Protein AF-A0A225WIZ4-F1 (afdb_monomer)

Organism: NCBI:txid4795

Sequence (173 aa):
MDSPFHFQNQMNMALDDMPRAVATRVCHVFPSFFSRVRQLGPKLIVVKISLFRKATMWCAQRLHGLYQLPLASTAAELLEDHCATGWMRNSLMYYSPLHGQLGVVLIVVGRTKRLTAGAANDTQDTSASEQTLHYPSQEVKIVLMSDASDRGVGLLVTHVRNWVDVVSVTVTK

Radius of gyration: 21.37 Å; Cα contacts (8 Å, |Δi|>4): 119; chains: 1; bounding box: 39×52×52 Å

Structure (mmCIF, N/CA/C/O backbone):
data_AF-A0A225WIZ4-F1
#
_entry.id   AF-A0A225WIZ4-F1
#
loop_
_atom_site.group_PDB
_atom_site.id
_atom_site.type_symbol
_atom_site.label_atom_id
_atom_site.label_alt_id
_atom_site.label_comp_id
_atom_site.label_asym_id
_atom_site.label_entity_id
_atom_site.label_seq_id
_atom_site.pdbx_PDB_ins_code
_atom_site.Cartn_x
_atom_site.Cartn_y
_atom_site.Cartn_z
_atom_site.occupancy
_atom_site.B_iso_or_equiv
_atom_site.auth_seq_id
_atom_site.auth_comp_id
_atom_site.auth_asym_id
_atom_site.auth_atom_id
_atom_site.pdbx_PDB_model_num
ATOM 1 N N . MET A 1 1 ? 13.031 23.647 12.304 1.00 52.16 1 MET A N 1
ATOM 2 C CA . MET A 1 1 ? 13.290 22.199 12.497 1.00 52.16 1 MET A CA 1
ATOM 3 C C . MET A 1 1 ? 12.084 21.466 11.908 1.00 52.16 1 MET A C 1
ATOM 5 O O . MET A 1 1 ? 11.330 20.823 12.617 1.00 52.16 1 MET A O 1
ATOM 9 N N . ASP A 1 2 ? 11.868 21.599 10.596 1.00 62.00 2 ASP A N 1
ATOM 10 C CA . ASP A 1 2 ? 10.567 21.302 9.964 1.00 62.00 2 ASP A CA 1
ATOM 11 C C . ASP A 1 2 ? 10.733 20.309 8.813 1.00 62.00 2 ASP A C 1
ATOM 13 O O . ASP A 1 2 ? 10.196 20.473 7.722 1.00 62.00 2 ASP A O 1
ATOM 17 N N . SER A 1 3 ? 11.557 19.284 9.034 1.00 81.06 3 SER A N 1
ATOM 18 C CA . SER A 1 3 ? 11.702 18.202 8.065 1.00 81.06 3 SER A CA 1
ATOM 19 C C . SER A 1 3 ? 10.582 17.177 8.268 1.00 81.06 3 SER A C 1
ATOM 21 O O . SER A 1 3 ? 10.370 16.742 9.406 1.00 81.06 3 SER A O 1
ATOM 23 N N . PRO A 1 4 ? 9.919 16.709 7.194 1.00 77.88 4 PRO A N 1
ATOM 24 C CA . PRO A 1 4 ? 8.974 15.594 7.253 1.00 77.88 4 PRO A CA 1
ATOM 25 C C . PRO A 1 4 ? 9.541 14.357 7.963 1.00 77.88 4 PRO A C 1
ATOM 27 O O . PRO A 1 4 ? 8.808 13.659 8.656 1.00 77.88 4 PRO A O 1
ATOM 30 N N . PHE A 1 5 ? 10.855 14.122 7.868 1.00 77.31 5 PHE A N 1
ATOM 31 C CA . PHE A 1 5 ? 11.529 13.026 8.570 1.00 77.31 5 PHE A CA 1
ATOM 32 C C . PHE A 1 5 ? 11.556 13.215 10.088 1.00 77.31 5 PHE A C 1
ATOM 34 O O . PHE A 1 5 ? 11.368 12.258 10.835 1.00 77.31 5 PHE A O 1
ATOM 41 N N . HIS A 1 6 ? 11.755 14.447 10.559 1.00 77.81 6 HIS A N 1
ATOM 42 C CA . HIS A 1 6 ? 11.738 14.743 11.989 1.00 77.81 6 HIS A CA 1
ATOM 43 C C . HIS A 1 6 ? 10.339 14.513 12.572 1.00 77.81 6 HIS A C 1
ATOM 45 O O . HIS A 1 6 ? 10.197 13.849 13.597 1.00 77.81 6 HIS A O 1
ATOM 51 N N . PHE A 1 7 ? 9.306 14.977 11.863 1.00 78.62 7 PHE A N 1
ATOM 52 C CA . PHE A 1 7 ? 7.915 14.729 12.233 1.00 78.62 7 PHE A CA 1
ATOM 53 C C . PHE A 1 7 ? 7.562 13.234 12.195 1.00 78.62 7 PHE A C 1
ATOM 55 O O . PHE A 1 7 ? 6.952 12.724 13.133 1.00 78.62 7 PHE A O 1
ATOM 62 N N . GLN A 1 8 ? 7.994 12.507 11.159 1.00 79.12 8 GLN A N 1
ATOM 63 C CA . GLN A 1 8 ? 7.778 11.063 11.055 1.00 79.12 8 GLN A CA 1
ATOM 64 C C . GLN A 1 8 ? 8.396 10.310 12.238 1.00 79.12 8 GLN A C 1
ATOM 66 O O . GLN A 1 8 ? 7.746 9.438 12.807 1.00 79.12 8 GLN A O 1
ATOM 71 N N . ASN A 1 9 ? 9.617 10.663 12.642 1.00 81.19 9 ASN A N 1
ATOM 72 C CA . ASN A 1 9 ? 10.284 10.026 13.777 1.00 81.19 9 ASN A CA 1
ATOM 73 C C . ASN A 1 9 ? 9.538 10.285 15.094 1.00 81.19 9 ASN A C 1
ATOM 75 O O . ASN A 1 9 ? 9.309 9.346 15.853 1.00 81.19 9 ASN A O 1
ATOM 79 N N . GLN A 1 10 ? 9.083 11.520 15.334 1.00 78.62 10 GLN A N 1
ATOM 80 C CA . GLN A 1 10 ? 8.249 11.835 16.501 1.00 78.62 10 GLN A CA 1
ATOM 81 C C . GLN A 1 10 ? 6.929 11.048 16.494 1.00 78.62 10 GLN A C 1
ATOM 83 O O . GLN A 1 10 ? 6.512 10.516 17.523 1.00 78.62 10 GLN A O 1
ATOM 88 N N . MET A 1 11 ? 6.279 10.932 15.333 1.00 79.19 11 MET A N 1
ATOM 89 C CA . M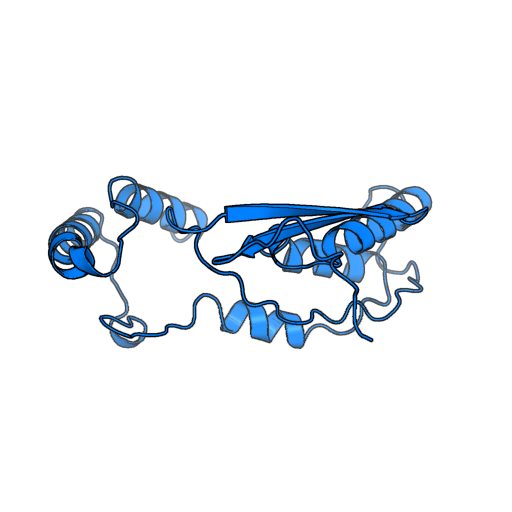ET A 1 11 ? 5.033 10.177 15.199 1.00 79.19 11 MET A CA 1
ATOM 90 C C . MET A 1 11 ? 5.237 8.668 15.354 1.00 79.19 11 MET A C 1
ATOM 92 O O . MET A 1 11 ? 4.390 8.014 15.956 1.00 79.19 11 MET A O 1
ATOM 96 N N . ASN A 1 12 ? 6.357 8.114 14.887 1.00 80.06 12 ASN A N 1
ATOM 97 C CA . ASN A 1 12 ? 6.694 6.710 15.116 1.00 80.06 12 ASN A CA 1
ATOM 98 C C . ASN A 1 12 ? 6.818 6.426 16.618 1.00 80.06 12 ASN A C 1
ATOM 100 O O . ASN A 1 12 ? 6.198 5.487 17.099 1.00 80.06 12 ASN A O 1
ATOM 104 N N . MET A 1 13 ? 7.489 7.294 17.383 1.00 78.00 13 MET A N 1
ATOM 105 C CA . MET A 1 13 ? 7.561 7.169 18.849 1.00 78.00 13 MET A CA 1
ATOM 106 C C . MET A 1 13 ? 6.180 7.271 19.523 1.00 78.00 13 MET A C 1
ATOM 108 O O . MET A 1 13 ? 5.899 6.587 20.512 1.00 78.00 13 MET A O 1
ATOM 112 N N . ALA A 1 14 ? 5.288 8.108 18.984 1.00 74.69 14 ALA A N 1
ATOM 113 C CA . ALA A 1 14 ? 3.911 8.210 19.461 1.00 74.69 14 ALA A CA 1
ATOM 114 C C . ALA A 1 14 ? 3.096 6.923 19.213 1.00 74.69 14 ALA A C 1
ATOM 116 O O . ALA A 1 14 ? 2.165 6.636 19.968 1.00 74.69 14 ALA A O 1
ATOM 117 N N . LEU A 1 15 ? 3.439 6.163 18.169 1.00 72.25 15 LEU A N 1
ATOM 118 C CA . LEU A 1 15 ? 2.682 5.007 17.685 1.00 72.25 15 LEU A CA 1
ATOM 119 C C . LEU A 1 15 ? 3.280 3.643 18.066 1.00 72.25 15 LEU A C 1
ATOM 121 O O . LEU A 1 15 ? 2.552 2.657 18.019 1.00 72.25 15 LEU A O 1
ATOM 125 N N . ASP A 1 16 ? 4.553 3.584 18.463 1.00 68.62 16 ASP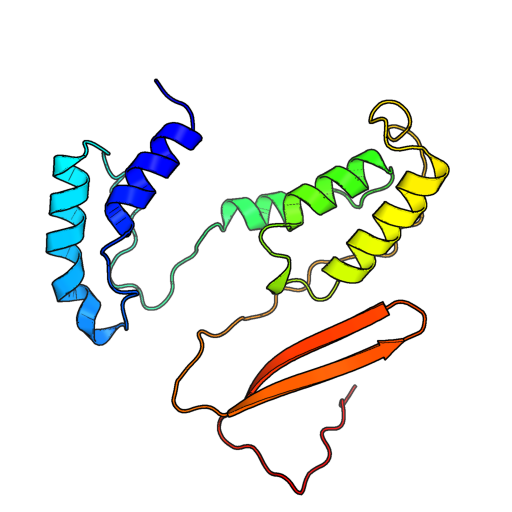 A N 1
ATOM 126 C CA . ASP A 1 16 ? 5.330 2.340 18.639 1.00 68.62 16 ASP A CA 1
ATOM 127 C C . ASP A 1 16 ? 4.722 1.348 19.651 1.00 68.62 16 ASP A C 1
ATOM 129 O O . ASP A 1 16 ? 4.867 0.138 19.532 1.00 68.62 16 ASP A O 1
ATOM 133 N N . ASP A 1 17 ? 3.972 1.867 20.622 1.00 59.78 17 ASP A N 1
ATOM 134 C CA . ASP A 1 17 ? 3.355 1.101 21.715 1.00 59.78 17 ASP A CA 1
ATOM 135 C C . ASP A 1 17 ? 1.819 1.063 21.600 1.00 59.78 17 ASP A C 1
ATOM 137 O O . ASP A 1 17 ? 1.100 0.671 22.521 1.00 59.78 17 ASP A O 1
ATOM 141 N N . MET A 1 18 ? 1.274 1.540 20.474 1.00 62.50 18 MET A N 1
ATOM 142 C CA . MET A 1 18 ? -0.153 1.425 20.203 1.00 62.50 18 MET A CA 1
ATOM 143 C C . MET A 1 18 ? -0.439 0.008 19.704 1.00 62.50 18 MET A C 1
ATOM 145 O O . MET A 1 18 ? 0.040 -0.360 18.626 1.00 62.50 18 MET A O 1
ATOM 149 N N . PRO A 1 19 ? -1.270 -0.794 20.396 1.00 58.91 19 PRO A N 1
ATOM 150 C CA . PRO A 1 19 ? -1.765 -2.025 19.799 1.00 58.91 19 PRO A CA 1
ATOM 151 C C . PRO A 1 19 ? -2.473 -1.672 18.485 1.00 58.91 19 PRO A C 1
ATOM 153 O O . PRO A 1 19 ? -3.293 -0.751 18.459 1.00 58.91 19 PRO A O 1
ATOM 156 N N . ARG A 1 20 ? -2.172 -2.396 17.392 1.00 59.41 20 ARG A N 1
ATOM 157 C CA . ARG A 1 20 ? -2.911 -2.272 16.122 1.00 59.41 20 ARG A CA 1
ATOM 158 C C . ARG A 1 20 ? -4.378 -2.557 16.428 1.00 59.41 20 ARG A C 1
ATOM 160 O O . ARG A 1 20 ? -4.756 -3.700 16.678 1.00 59.41 20 ARG A O 1
ATOM 167 N N . ALA A 1 21 ? -5.169 -1.498 16.552 1.00 54.75 21 ALA A N 1
ATOM 168 C CA . ALA A 1 21 ? -6.435 -1.585 17.253 1.00 54.75 21 ALA A CA 1
ATOM 169 C C . ALA A 1 21 ? -7.458 -2.367 16.422 1.00 54.75 21 ALA A C 1
ATOM 171 O O . ALA A 1 21 ? -7.847 -1.955 15.333 1.00 54.75 21 ALA A O 1
ATOM 172 N N . VAL A 1 22 ? -7.930 -3.481 16.980 1.00 53.44 22 VAL A N 1
ATOM 173 C CA . VAL A 1 22 ? -9.195 -4.108 16.588 1.00 53.44 22 VAL A CA 1
ATOM 174 C C . VAL A 1 22 ? -10.323 -3.191 17.075 1.00 53.44 22 VAL A C 1
ATOM 176 O O . VAL A 1 22 ? -10.253 -2.668 18.191 1.00 53.44 22 VAL A O 1
ATOM 179 N N . ALA A 1 23 ? -11.347 -2.972 16.244 1.00 51.62 23 ALA A N 1
ATOM 180 C CA . ALA A 1 23 ? -12.403 -1.963 16.422 1.00 51.62 23 ALA A CA 1
ATOM 181 C C . ALA A 1 23 ? -13.047 -1.914 17.829 1.00 51.62 23 ALA A C 1
ATOM 183 O O . ALA A 1 23 ? -13.479 -0.854 18.274 1.00 51.62 23 ALA A O 1
ATOM 184 N N . THR A 1 24 ? -13.059 -3.026 18.564 1.00 51.34 24 THR A N 1
ATOM 185 C CA . THR A 1 24 ? -13.607 -3.148 19.924 1.00 51.34 24 THR A CA 1
ATOM 186 C C . THR A 1 24 ? -12.749 -2.530 21.035 1.00 51.34 24 THR A C 1
ATOM 188 O O . THR A 1 24 ? -13.269 -2.296 22.121 1.00 51.34 24 THR A O 1
ATOM 191 N N . ARG A 1 25 ? -11.463 -2.221 20.808 1.00 58.59 25 ARG A N 1
ATOM 192 C CA . ARG A 1 25 ? -10.561 -1.657 21.844 1.00 58.59 25 ARG A CA 1
ATOM 193 C C . ARG A 1 25 ? -10.225 -0.179 21.656 1.00 58.59 25 ARG A C 1
ATOM 195 O O . ARG A 1 25 ? -9.513 0.398 22.473 1.00 58.59 25 ARG A O 1
ATOM 202 N N . VAL A 1 26 ? -10.748 0.448 20.607 1.00 63.56 26 VAL A N 1
ATOM 203 C CA . VAL A 1 26 ? -10.358 1.800 20.185 1.00 63.56 26 VAL A CA 1
ATOM 204 C C . VAL A 1 26 ? -10.616 2.852 21.282 1.00 63.56 26 VAL A C 1
ATOM 206 O O . VAL A 1 26 ? -9.776 3.724 21.502 1.00 63.56 26 VAL A O 1
ATOM 209 N N . CYS A 1 27 ? -11.706 2.724 22.051 1.00 64.69 27 CYS A N 1
ATOM 210 C CA . CYS A 1 27 ? -12.023 3.638 23.158 1.00 64.69 27 CYS A CA 1
ATOM 211 C C . CYS A 1 27 ? -10.969 3.642 24.281 1.00 64.69 27 CYS A C 1
ATOM 213 O O . CYS A 1 27 ? -10.772 4.673 24.919 1.00 64.69 27 CYS A O 1
ATOM 215 N N . HIS A 1 28 ? -10.265 2.528 24.502 1.00 68.06 28 HIS A N 1
ATOM 216 C CA . HIS A 1 28 ? -9.215 2.429 25.522 1.00 68.06 28 HIS A CA 1
ATOM 217 C C . HIS A 1 28 ? -7.842 2.893 25.016 1.00 68.06 28 HIS A C 1
ATOM 219 O O . HIS A 1 28 ? -6.970 3.212 25.819 1.00 68.06 28 HIS A O 1
ATOM 225 N N . VAL A 1 29 ? -7.648 2.957 23.696 1.00 73.69 29 VAL A N 1
ATOM 226 C CA . VAL A 1 29 ? -6.370 3.337 23.071 1.00 73.69 29 VAL A CA 1
ATOM 227 C C . VAL A 1 29 ? -6.240 4.859 22.932 1.00 73.69 29 VAL A C 1
ATOM 229 O O . VAL A 1 29 ? -5.149 5.407 23.099 1.00 73.69 29 VAL A O 1
ATOM 232 N N . PHE A 1 30 ? -7.344 5.573 22.688 1.00 79.12 30 PHE A N 1
ATOM 233 C CA . PHE A 1 30 ? -7.317 7.025 22.477 1.00 79.12 30 PHE A CA 1
ATOM 234 C C . PHE A 1 30 ? -6.746 7.853 23.640 1.00 79.12 30 PHE A C 1
ATOM 236 O O . PHE A 1 30 ? -5.955 8.756 23.361 1.00 79.12 30 PHE A O 1
ATOM 243 N N . PRO A 1 31 ? -7.072 7.593 24.921 1.00 84.31 31 PRO A N 1
ATOM 244 C CA . PRO A 1 31 ? -6.505 8.370 26.023 1.00 84.31 31 PRO A CA 1
ATOM 245 C C . PRO A 1 31 ? -4.973 8.293 26.066 1.00 84.31 31 PRO A C 1
ATOM 247 O O . PRO A 1 31 ? -4.302 9.321 26.181 1.00 84.31 31 PRO A O 1
ATOM 250 N N . SER A 1 32 ? -4.416 7.093 25.880 1.00 82.06 32 SER A N 1
ATOM 251 C CA . SER A 1 32 ? -2.968 6.870 25.812 1.00 82.06 32 SER A CA 1
ATOM 252 C C . SER A 1 32 ? -2.344 7.567 24.601 1.00 82.06 32 SER A C 1
ATOM 254 O O . SER A 1 32 ? -1.291 8.191 24.732 1.00 82.06 32 SER A O 1
ATOM 256 N N . PHE A 1 33 ? -3.023 7.538 23.446 1.00 83.12 33 PHE A N 1
ATOM 257 C CA . PHE A 1 33 ? -2.591 8.241 22.232 1.00 83.12 33 PHE A CA 1
ATOM 258 C C . PHE A 1 33 ? -2.482 9.744 22.463 1.00 83.12 33 PHE A C 1
ATOM 260 O O . PHE A 1 33 ? -1.418 10.331 22.276 1.00 83.12 33 PHE A O 1
ATOM 267 N N . PHE A 1 34 ? -3.573 10.373 22.902 1.00 85.75 34 PHE A N 1
ATOM 268 C CA . PHE A 1 34 ? -3.613 11.821 23.083 1.00 85.75 34 PHE A CA 1
ATOM 269 C C . PHE A 1 34 ? -2.665 12.290 24.187 1.00 85.75 34 PHE A C 1
ATOM 271 O O . PHE A 1 34 ? -2.077 13.364 24.056 1.00 85.75 34 PHE A O 1
ATOM 278 N N . SER A 1 35 ? -2.470 11.485 25.238 1.00 86.25 35 SER A N 1
ATOM 279 C CA . SER A 1 35 ? -1.462 11.755 26.267 1.00 86.25 35 SER A CA 1
ATOM 280 C C . SER A 1 35 ? -0.053 11.783 25.669 1.00 86.25 35 SER A C 1
ATOM 282 O O . SER A 1 35 ? 0.673 12.759 25.856 1.00 86.25 35 SER A O 1
ATOM 284 N N . ARG A 1 36 ? 0.310 10.777 24.862 1.00 84.62 36 ARG A N 1
ATOM 285 C CA . ARG A 1 36 ? 1.641 10.688 24.245 1.00 84.62 36 ARG A CA 1
ATOM 286 C C . ARG A 1 36 ? 1.882 11.781 23.200 1.00 84.62 36 ARG A C 1
ATOM 288 O O . ARG A 1 36 ? 2.944 12.394 23.194 1.00 84.62 36 ARG A O 1
ATOM 295 N N . VAL A 1 37 ? 0.883 12.096 22.375 1.00 85.38 37 VAL A N 1
ATOM 296 C CA . VAL A 1 37 ? 0.947 13.228 21.433 1.00 85.38 37 VAL A CA 1
ATOM 297 C C . VAL A 1 37 ? 1.161 14.548 22.179 1.00 85.38 37 VAL A C 1
ATOM 299 O O . VAL A 1 37 ? 1.991 15.358 21.775 1.00 85.38 37 VAL A O 1
ATOM 302 N N . ARG A 1 38 ? 0.472 14.751 23.308 1.00 86.62 38 ARG A N 1
ATOM 303 C CA . ARG A 1 38 ? 0.657 15.948 24.138 1.00 86.62 38 ARG A CA 1
ATOM 304 C C . ARG A 1 38 ? 2.051 16.006 24.770 1.00 86.62 38 ARG A C 1
ATOM 306 O O . ARG A 1 38 ? 2.624 17.087 24.816 1.00 86.62 38 ARG A O 1
ATOM 313 N N . GLN A 1 39 ? 2.586 14.874 25.231 1.00 87.69 39 GLN A N 1
ATOM 314 C CA . GLN A 1 39 ? 3.933 14.787 25.810 1.00 87.69 39 GLN A CA 1
ATOM 315 C C . GLN A 1 39 ? 5.029 15.094 24.785 1.00 87.69 39 GLN A C 1
ATOM 317 O O . GLN A 1 39 ? 5.980 15.799 25.103 1.00 87.69 39 GLN A O 1
ATOM 322 N N . LEU A 1 40 ? 4.890 14.584 23.560 1.00 84.50 40 LEU A N 1
ATOM 323 C CA . LEU A 1 40 ? 5.885 14.772 22.504 1.00 84.50 40 LEU A CA 1
ATOM 324 C C . LEU A 1 40 ? 5.810 16.164 21.857 1.00 84.50 40 LEU A C 1
ATOM 326 O O . LEU A 1 40 ? 6.766 16.585 21.210 1.00 84.50 40 LEU A O 1
ATOM 330 N N . GLY A 1 41 ? 4.686 16.875 22.002 1.00 83.88 41 GLY A N 1
ATOM 331 C CA . GLY A 1 41 ? 4.495 18.225 21.468 1.00 83.88 41 GLY A CA 1
ATOM 332 C C . GLY A 1 41 ? 3.829 18.377 20.085 1.00 83.88 41 GLY A C 1
ATOM 333 O O . GLY A 1 41 ? 3.493 19.523 19.759 1.00 83.88 41 GLY A O 1
ATOM 334 N N . PRO A 1 42 ? 3.560 17.331 19.264 1.00 83.75 42 PRO A N 1
ATOM 335 C CA . PRO A 1 42 ? 2.771 17.502 18.049 1.00 83.75 42 PRO A CA 1
ATOM 336 C C . PRO A 1 42 ? 1.362 18.038 18.325 1.00 83.75 42 PRO A C 1
ATOM 338 O O . PRO A 1 42 ? 0.639 17.560 19.201 1.00 83.75 42 PRO A O 1
ATOM 341 N N . LYS A 1 43 ? 0.929 19.013 17.518 1.00 85.62 43 LYS A N 1
ATOM 342 C CA . LYS A 1 43 ? -0.448 19.523 17.529 1.00 85.62 43 LYS A CA 1
ATOM 343 C C . LYS A 1 43 ? -1.258 18.840 16.435 1.00 85.62 43 LYS A C 1
ATOM 345 O O . LYS A 1 43 ? -0.902 18.896 15.261 1.00 85.62 43 LYS A O 1
ATOM 350 N N . LEU A 1 44 ? -2.372 18.222 16.816 1.00 83.19 44 LEU A N 1
ATOM 351 C CA . LEU A 1 44 ? -3.288 17.607 15.861 1.00 83.19 44 LEU A CA 1
ATOM 352 C C . LEU A 1 44 ? -4.229 18.663 15.275 1.00 83.19 44 LEU A C 1
ATOM 354 O O . LEU A 1 44 ? -4.799 19.480 15.998 1.00 83.19 44 LEU A O 1
ATOM 358 N N . ILE A 1 45 ? -4.426 18.622 13.959 1.00 84.06 45 ILE A N 1
ATOM 359 C CA . ILE A 1 45 ? -5.375 19.498 13.268 1.00 84.06 45 ILE A CA 1
ATOM 360 C C . ILE A 1 45 ? -6.761 18.872 13.389 1.00 84.06 45 ILE A C 1
ATOM 362 O O . ILE A 1 45 ? -7.100 17.991 12.604 1.00 84.06 45 ILE A O 1
ATOM 366 N N . VAL A 1 46 ? -7.562 19.335 14.352 1.00 81.62 46 VAL A N 1
ATOM 367 C CA . VAL A 1 46 ? -8.886 18.768 14.686 1.00 81.62 46 VAL A CA 1
ATOM 368 C C . VAL A 1 46 ? -9.780 18.590 13.456 1.00 81.62 46 VAL A C 1
ATOM 370 O O . VAL A 1 46 ? -10.396 17.544 13.297 1.00 81.62 46 VAL A O 1
ATOM 373 N N . VAL A 1 47 ? -9.772 19.560 12.536 1.00 84.25 47 VAL A N 1
ATOM 374 C CA . VAL A 1 47 ? -10.575 19.539 11.297 1.00 84.25 47 VAL A CA 1
ATOM 375 C C . VAL A 1 47 ? -10.214 18.369 10.368 1.00 84.25 47 VAL A C 1
ATOM 377 O O . VAL A 1 47 ? -11.046 17.920 9.588 1.00 84.25 47 VAL A O 1
ATOM 380 N N . LYS A 1 48 ? -8.983 17.848 10.449 1.00 79.94 48 LYS A N 1
ATOM 381 C CA . LYS A 1 48 ? -8.512 16.705 9.651 1.00 79.94 48 LYS A CA 1
ATOM 382 C C . LYS A 1 48 ? -8.654 15.362 10.378 1.00 79.94 48 LYS A C 1
ATOM 384 O O . LYS A 1 48 ? -8.368 14.325 9.783 1.00 79.94 48 LYS A O 1
ATOM 389 N N . ILE A 1 49 ? -9.069 15.351 11.646 1.00 81.06 49 ILE A N 1
ATOM 390 C CA . ILE A 1 49 ? -9.230 14.118 12.422 1.00 81.06 49 ILE A CA 1
ATOM 391 C C . ILE A 1 49 ? -10.620 13.532 12.157 1.00 81.06 49 ILE A C 1
ATOM 393 O O . ILE A 1 49 ? -11.634 14.202 12.323 1.00 81.06 49 ILE A O 1
ATOM 397 N N . SER A 1 50 ? -10.673 12.246 11.811 1.00 79.06 50 SER A N 1
ATOM 398 C CA . SER A 1 50 ? -11.916 11.475 11.705 1.00 79.06 50 SER A CA 1
ATOM 399 C C . SER A 1 50 ? -11.916 10.346 12.734 1.00 79.06 50 SER A C 1
ATOM 401 O O . SER A 1 50 ? -11.269 9.323 12.528 1.00 79.06 50 SER A O 1
ATOM 403 N N . LEU A 1 51 ? -12.625 10.528 13.853 1.00 79.81 51 LEU A N 1
ATOM 404 C CA . LEU A 1 51 ? -12.783 9.500 14.891 1.00 79.81 51 LEU A CA 1
ATOM 405 C C . LEU A 1 51 ? -14.129 8.784 14.756 1.00 79.81 51 LEU A C 1
ATOM 407 O O . LEU A 1 51 ? -15.104 9.368 14.288 1.00 79.81 51 LEU A O 1
ATOM 411 N N . PHE A 1 52 ? -14.175 7.524 15.201 1.00 76.81 52 PHE A N 1
ATOM 412 C CA . PHE A 1 52 ? -15.399 6.715 15.298 1.00 76.81 52 PHE A CA 1
ATOM 413 C C . PHE A 1 52 ? -16.210 6.618 13.991 1.00 76.81 52 PHE A C 1
ATOM 415 O O . PHE A 1 52 ? -17.435 6.497 14.001 1.00 76.81 52 PHE A O 1
ATOM 422 N N . ARG A 1 53 ? -15.528 6.660 12.841 1.00 73.81 53 ARG A N 1
ATOM 423 C CA . ARG A 1 53 ? -16.138 6.424 11.529 1.00 73.81 53 ARG A CA 1
ATOM 424 C C . ARG A 1 53 ? -16.000 4.953 11.146 1.00 73.81 53 ARG A C 1
ATOM 426 O O . ARG A 1 53 ? -14.955 4.352 11.366 1.00 73.81 53 ARG A O 1
ATOM 433 N N . LYS A 1 54 ? -17.045 4.389 10.528 1.00 72.12 54 LYS A N 1
ATOM 434 C CA . LYS A 1 54 ? -17.013 3.025 9.964 1.00 72.12 54 LYS A CA 1
ATOM 435 C C . LYS A 1 54 ? -16.068 2.910 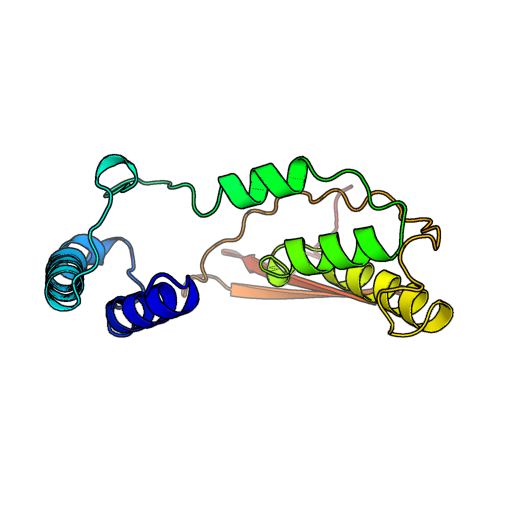8.762 1.00 72.12 54 LYS A C 1
ATOM 437 O O . LYS A 1 54 ? -15.524 1.843 8.522 1.00 72.12 54 LYS A O 1
ATOM 442 N N . ALA A 1 55 ? -15.883 4.006 8.030 1.00 73.06 55 ALA A N 1
ATOM 443 C CA . ALA A 1 55 ? -14.965 4.121 6.907 1.00 73.06 55 ALA A CA 1
ATOM 444 C C . ALA A 1 55 ? -14.228 5.460 6.996 1.00 73.06 55 ALA A C 1
ATOM 446 O O . ALA A 1 55 ? -14.810 6.470 7.399 1.00 73.06 55 ALA A O 1
ATOM 447 N N . THR A 1 56 ? -12.952 5.465 6.626 1.00 74.94 56 THR A N 1
ATOM 448 C CA . THR A 1 56 ? -12.127 6.671 6.568 1.00 74.94 56 THR A CA 1
ATOM 449 C C . THR A 1 56 ? -11.278 6.643 5.307 1.00 74.94 56 THR A C 1
ATOM 451 O O . THR A 1 56 ? -10.902 5.573 4.832 1.00 74.94 56 THR A O 1
ATOM 454 N N . MET A 1 57 ? -10.978 7.820 4.769 1.00 73.38 57 MET A N 1
ATOM 455 C CA . MET A 1 57 ? -10.049 7.960 3.658 1.00 73.38 57 MET A CA 1
ATOM 456 C C . MET A 1 57 ? -8.643 8.182 4.206 1.00 73.38 57 MET A C 1
ATOM 458 O O . MET A 1 57 ? -8.386 9.173 4.891 1.00 73.38 57 MET A O 1
ATOM 462 N N . TRP A 1 58 ? -7.720 7.285 3.876 1.00 69.06 58 TRP A N 1
ATOM 463 C CA . TRP A 1 58 ? -6.303 7.444 4.185 1.00 69.06 58 TRP A CA 1
ATOM 464 C C . TRP A 1 58 ? -5.541 7.706 2.884 1.00 69.06 58 TRP A C 1
ATOM 466 O O . TRP A 1 58 ? -5.708 6.984 1.910 1.00 69.06 58 TRP A O 1
ATOM 476 N N . CYS A 1 59 ? -4.737 8.775 2.852 1.00 69.06 59 CYS A N 1
ATOM 477 C CA . CYS A 1 59 ? -3.897 9.144 1.706 1.00 69.06 59 CYS A CA 1
ATOM 478 C C . CYS A 1 59 ? -4.667 9.450 0.403 1.00 69.06 59 CYS A C 1
ATOM 480 O O . CYS A 1 59 ? -4.067 9.432 -0.667 1.00 69.06 59 CYS A O 1
ATOM 482 N N . ALA A 1 60 ? -5.950 9.828 0.478 1.00 68.31 60 ALA A N 1
ATOM 483 C CA . ALA A 1 60 ? -6.778 10.126 -0.701 1.00 68.31 60 ALA A CA 1
ATOM 484 C C . ALA A 1 60 ? -6.182 11.194 -1.636 1.00 68.31 60 ALA A C 1
ATOM 486 O O . ALA A 1 60 ? -6.233 11.042 -2.850 1.00 68.31 60 ALA A O 1
ATOM 487 N N . GLN A 1 61 ? -5.544 12.239 -1.095 1.00 70.31 61 GLN A N 1
ATOM 488 C CA . GLN A 1 61 ? -4.863 13.248 -1.921 1.00 70.31 61 GLN A CA 1
ATOM 489 C C . GLN A 1 61 ? -3.690 12.665 -2.723 1.00 70.31 61 GLN A C 1
ATOM 491 O O . GLN A 1 61 ? -3.402 13.136 -3.818 1.00 70.31 61 GLN A O 1
ATOM 496 N N . ARG A 1 62 ? -3.030 11.625 -2.199 1.00 72.38 62 ARG A N 1
ATOM 497 C CA . ARG A 1 62 ? -1.907 10.954 -2.861 1.00 72.38 62 ARG A CA 1
ATOM 498 C C . ARG A 1 62 ? -2.386 10.071 -4.013 1.00 72.38 62 ARG A C 1
ATOM 500 O O . ARG A 1 62 ? -1.743 10.053 -5.052 1.00 72.38 62 ARG A O 1
ATOM 507 N N . LEU A 1 63 ? -3.525 9.396 -3.838 1.00 73.19 63 LEU A N 1
ATOM 508 C CA . LEU A 1 63 ? -4.199 8.659 -4.913 1.00 73.19 63 LEU A CA 1
ATOM 509 C C . LEU A 1 63 ? -4.684 9.604 -6.012 1.00 73.19 63 LEU A C 1
ATOM 511 O O . LEU A 1 63 ? -4.409 9.375 -7.182 1.00 73.19 63 LEU A O 1
ATOM 515 N N . HIS A 1 64 ? -5.342 10.702 -5.635 1.00 74.75 64 HIS A N 1
ATOM 516 C CA . HIS A 1 64 ? -5.838 11.679 -6.602 1.00 74.75 64 HIS A CA 1
ATOM 517 C C . HIS A 1 64 ? -4.714 12.296 -7.442 1.00 74.75 64 HIS A C 1
ATOM 519 O O . HIS A 1 64 ? -4.853 12.400 -8.654 1.00 74.75 64 HIS A O 1
ATOM 525 N N . GLY A 1 65 ? -3.587 12.650 -6.814 1.00 75.00 65 GLY A N 1
ATOM 526 C CA . GLY A 1 65 ? -2.417 13.150 -7.537 1.00 75.00 65 GLY A CA 1
ATOM 527 C C . GLY A 1 65 ? -1.831 12.122 -8.507 1.00 75.00 65 GLY A C 1
ATOM 528 O O . GLY A 1 65 ? -1.404 12.499 -9.589 1.00 75.00 65 GLY A O 1
ATOM 529 N N . LEU A 1 66 ? -1.869 10.831 -8.159 1.00 73.88 66 LEU A N 1
ATOM 530 C CA . LEU A 1 66 ? -1.416 9.763 -9.049 1.00 73.88 66 LEU A CA 1
ATOM 531 C C . LEU A 1 66 ? -2.330 9.616 -10.278 1.00 73.88 66 LEU A C 1
ATOM 533 O O . LEU A 1 66 ? -1.832 9.489 -11.388 1.00 73.88 66 LEU A O 1
ATOM 537 N N . TYR A 1 67 ? -3.652 9.713 -10.102 1.00 73.12 67 TYR A N 1
ATOM 538 C CA . TYR A 1 67 ? -4.613 9.688 -11.217 1.00 73.12 67 TYR A CA 1
ATOM 539 C C . TYR A 1 67 ? -4.462 10.853 -12.199 1.00 73.12 67 TYR A C 1
ATOM 541 O O . TYR A 1 67 ? -4.923 10.761 -13.333 1.00 73.12 67 TYR A O 1
ATOM 549 N N . GLN A 1 68 ? -3.866 11.958 -11.758 1.00 74.69 68 GLN A N 1
ATOM 550 C CA . GLN A 1 68 ? -3.633 13.132 -12.592 1.00 74.69 68 GLN A CA 1
ATOM 551 C C . GLN A 1 68 ? -2.309 13.071 -13.358 1.00 74.69 68 GLN A C 1
ATOM 553 O O . GLN A 1 68 ? -2.069 13.948 -14.189 1.00 74.69 68 GLN A O 1
ATOM 558 N N . LEU A 1 69 ? -1.451 12.078 -13.091 1.00 71.06 69 LEU A N 1
ATOM 559 C CA . LEU A 1 69 ? -0.211 11.928 -13.840 1.00 71.06 69 LEU A CA 1
ATOM 560 C C . LEU A 1 69 ? -0.530 11.507 -15.282 1.00 71.06 69 LEU A C 1
ATOM 562 O O . LEU A 1 69 ? -1.318 10.579 -15.489 1.00 71.06 69 LEU A O 1
ATOM 566 N N . PRO A 1 70 ? 0.055 12.179 -16.287 1.00 71.50 70 PRO A N 1
ATOM 567 C CA . PRO A 1 70 ? -0.066 11.739 -17.666 1.00 71.50 70 PRO A CA 1
ATOM 568 C C . PRO A 1 70 ? 0.610 10.375 -17.837 1.00 71.50 70 PRO A C 1
ATOM 570 O O . PRO A 1 70 ? 1.526 10.024 -17.092 1.00 71.50 70 PRO A O 1
ATOM 573 N N . LEU A 1 71 ? 0.174 9.615 -18.843 1.00 71.94 71 LEU A N 1
ATOM 574 C CA . LEU A 1 71 ? 0.827 8.360 -19.197 1.00 71.94 71 LEU A CA 1
ATOM 575 C C . LEU A 1 71 ? 2.307 8.630 -19.506 1.00 71.94 71 LEU A C 1
ATOM 577 O O . LEU A 1 71 ? 2.620 9.525 -20.294 1.00 71.94 71 LEU A O 1
ATOM 581 N N . ALA A 1 72 ? 3.203 7.862 -18.885 1.00 73.94 72 ALA A N 1
ATOM 582 C CA . ALA A 1 72 ? 4.637 8.028 -19.070 1.00 73.94 72 ALA A CA 1
ATOM 583 C C . ALA A 1 72 ? 5.018 7.775 -20.536 1.00 73.94 72 ALA A C 1
ATOM 585 O O . ALA A 1 72 ? 4.894 6.661 -21.043 1.00 73.94 72 ALA A O 1
ATOM 586 N N . SER A 1 73 ? 5.501 8.821 -21.198 1.00 73.62 73 SER A N 1
ATOM 587 C CA . SER A 1 73 ? 5.989 8.805 -22.579 1.00 73.62 73 SER A CA 1
ATOM 588 C C . SER A 1 73 ? 7.519 8.741 -22.645 1.00 73.62 73 SER A C 1
ATOM 590 O O . SER A 1 73 ? 8.093 8.361 -23.668 1.00 73.62 73 SER A O 1
ATOM 592 N N . THR A 1 74 ? 8.189 9.070 -21.533 1.00 75.94 74 THR A N 1
ATOM 593 C CA . THR A 1 74 ? 9.648 9.035 -21.394 1.00 75.94 74 THR A CA 1
ATOM 594 C C . THR A 1 74 ? 10.116 8.108 -20.272 1.00 75.94 74 THR A C 1
ATOM 596 O O . THR A 1 74 ? 9.405 7.833 -19.305 1.00 75.94 74 THR A O 1
ATOM 599 N N . ALA A 1 75 ? 11.373 7.671 -20.347 1.00 74.12 75 ALA A N 1
ATOM 600 C CA . ALA A 1 75 ? 12.024 6.904 -19.285 1.00 74.12 75 ALA A CA 1
ATOM 601 C C . ALA A 1 75 ? 12.066 7.629 -17.925 1.00 74.12 75 ALA A C 1
ATOM 603 O O . ALA A 1 75 ? 12.018 6.990 -16.873 1.00 74.12 75 ALA A O 1
ATOM 604 N N . ALA A 1 76 ? 12.187 8.960 -17.935 1.00 74.75 76 ALA A N 1
ATOM 605 C CA . ALA A 1 76 ? 12.171 9.767 -16.719 1.00 74.75 76 ALA A CA 1
ATOM 606 C C . ALA A 1 76 ? 10.780 9.783 -16.067 1.00 74.75 76 ALA A C 1
ATOM 608 O O . ALA A 1 76 ? 10.686 9.592 -14.856 1.00 74.75 76 ALA A O 1
ATOM 609 N N . GLU A 1 77 ? 9.725 9.934 -16.868 1.00 75.88 77 GLU A N 1
ATOM 610 C CA . GLU A 1 77 ? 8.333 9.853 -16.406 1.00 75.88 77 GLU A CA 1
ATOM 611 C C . GLU A 1 77 ? 8.001 8.448 -15.889 1.00 75.88 77 GLU A C 1
ATOM 613 O O . GLU A 1 77 ? 7.367 8.312 -14.847 1.00 75.88 77 GLU A O 1
ATOM 618 N N . LEU A 1 78 ? 8.509 7.395 -16.542 1.00 77.75 78 LEU A N 1
ATOM 619 C CA . LEU A 1 78 ? 8.344 6.014 -16.079 1.00 77.75 78 LEU A CA 1
ATOM 620 C C . LEU A 1 78 ? 9.005 5.785 -14.710 1.00 77.75 78 LEU A C 1
ATOM 622 O O . LEU A 1 78 ? 8.459 5.095 -13.850 1.00 77.75 78 LEU A O 1
ATOM 626 N N . LEU A 1 79 ? 10.191 6.362 -14.493 1.00 79.81 79 LEU A N 1
ATOM 627 C CA . LEU A 1 79 ? 10.871 6.302 -13.200 1.00 79.81 79 LEU A CA 1
ATOM 628 C C . LEU A 1 79 ? 10.093 7.072 -12.126 1.00 79.81 79 LEU A C 1
ATOM 630 O O . LEU A 1 79 ? 10.001 6.607 -10.988 1.00 79.81 79 LEU A O 1
ATOM 634 N N . GLU A 1 80 ? 9.554 8.239 -12.473 1.00 79.75 80 GLU A N 1
ATOM 635 C CA . GLU A 1 80 ? 8.733 9.042 -11.570 1.00 79.75 80 GLU A CA 1
ATOM 636 C C . GLU A 1 80 ? 7.462 8.296 -11.163 1.00 79.75 80 GLU A C 1
ATOM 638 O O . GLU A 1 80 ? 7.204 8.174 -9.965 1.00 79.75 80 GLU A O 1
ATOM 643 N N . ASP A 1 81 ? 6.742 7.710 -12.120 1.00 76.44 81 ASP A N 1
ATOM 644 C CA . ASP A 1 81 ? 5.555 6.898 -11.856 1.00 76.44 81 ASP A CA 1
ATOM 645 C C . ASP A 1 81 ? 5.893 5.668 -10.997 1.00 76.44 81 ASP A C 1
ATOM 647 O O . ASP A 1 81 ? 5.244 5.396 -9.983 1.00 76.44 81 ASP A O 1
ATOM 651 N N . HIS A 1 82 ? 6.997 4.976 -11.293 1.00 79.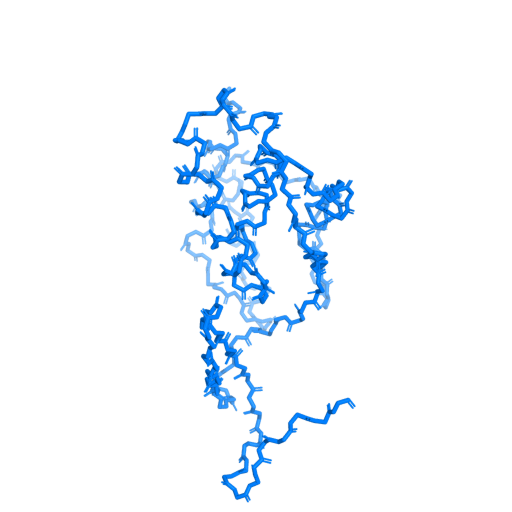62 82 HIS A N 1
ATOM 652 C CA . HIS A 1 82 ? 7.471 3.852 -10.482 1.00 79.62 82 HIS A CA 1
ATOM 653 C C . HIS A 1 82 ? 7.775 4.249 -9.024 1.00 79.62 82 HIS A C 1
ATOM 655 O O . HIS A 1 82 ? 7.427 3.534 -8.074 1.00 79.62 82 HIS A O 1
ATOM 661 N N . CYS A 1 83 ? 8.410 5.405 -8.817 1.00 81.19 83 CYS A N 1
ATOM 662 C CA . CYS A 1 83 ? 8.654 5.951 -7.483 1.00 81.19 83 CYS A CA 1
ATOM 663 C C . CYS A 1 83 ? 7.354 6.413 -6.800 1.00 81.19 83 CYS A C 1
ATOM 665 O O . CYS A 1 83 ? 7.173 6.176 -5.599 1.00 81.19 83 CYS A O 1
ATOM 667 N N . ALA A 1 84 ? 6.443 7.042 -7.544 1.00 80.44 84 ALA A N 1
ATOM 668 C CA . ALA A 1 84 ? 5.169 7.554 -7.049 1.00 80.44 84 ALA A CA 1
ATOM 669 C C . ALA A 1 84 ? 4.207 6.429 -6.644 1.00 80.44 84 ALA A C 1
ATOM 671 O O . ALA A 1 84 ? 3.466 6.590 -5.673 1.00 80.44 84 ALA A O 1
ATOM 672 N N . THR A 1 85 ? 4.262 5.280 -7.319 1.00 78.12 85 THR A N 1
ATOM 673 C CA . THR A 1 85 ? 3.439 4.088 -7.054 1.00 78.12 85 THR A CA 1
ATOM 674 C C . THR A 1 85 ? 4.062 3.109 -6.058 1.00 78.12 85 THR A C 1
ATOM 676 O O . THR A 1 85 ? 3.363 2.235 -5.546 1.00 78.12 85 THR A O 1
ATOM 679 N N . GLY A 1 86 ? 5.346 3.259 -5.710 1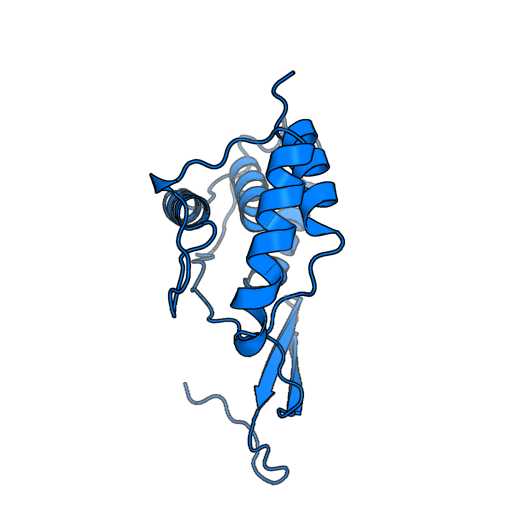.00 80.44 86 GLY A N 1
ATOM 680 C CA . GLY A 1 86 ? 6.081 2.294 -4.877 1.00 80.44 86 GLY A CA 1
ATOM 681 C C . GLY A 1 86 ? 5.468 2.010 -3.502 1.00 80.44 86 GLY A C 1
ATOM 682 O O . GLY A 1 86 ? 5.562 0.894 -2.993 1.00 80.44 86 GLY A O 1
ATOM 683 N N . TRP A 1 87 ? 4.763 2.979 -2.916 1.00 78.50 87 TRP A N 1
ATOM 684 C CA . TRP A 1 87 ? 4.050 2.790 -1.646 1.00 78.50 87 TRP A CA 1
ATOM 685 C C . TRP A 1 87 ? 2.811 1.881 -1.765 1.00 78.50 87 TRP A C 1
ATOM 687 O O . TRP A 1 87 ? 2.339 1.375 -0.750 1.00 78.50 87 TRP A O 1
ATOM 697 N N . MET A 1 88 ? 2.316 1.639 -2.984 1.00 75.31 88 MET A N 1
ATOM 698 C CA . MET A 1 88 ? 1.224 0.713 -3.311 1.00 75.31 88 MET A CA 1
ATOM 699 C C . MET A 1 88 ? 1.708 -0.570 -3.989 1.00 75.31 88 MET A C 1
ATOM 701 O O . MET A 1 88 ? 0.898 -1.295 -4.560 1.00 75.31 88 MET A O 1
ATOM 705 N N . ARG A 1 89 ? 3.005 -0.894 -3.923 1.00 76.69 89 ARG A N 1
ATOM 706 C CA . ARG A 1 89 ? 3.581 -2.089 -4.566 1.00 76.69 89 ARG A CA 1
ATOM 707 C C . ARG A 1 89 ? 2.777 -3.375 -4.331 1.00 76.69 89 ARG A C 1
ATOM 709 O O . ARG A 1 89 ? 2.676 -4.197 -5.230 1.00 76.69 89 ARG A O 1
ATOM 716 N N . ASN A 1 90 ? 2.215 -3.543 -3.135 1.00 70.25 90 ASN A N 1
ATOM 717 C CA . ASN A 1 90 ? 1.451 -4.741 -2.769 1.00 70.25 90 ASN A CA 1
ATOM 718 C C . ASN A 1 90 ? -0.030 -4.680 -3.184 1.00 70.25 90 ASN A C 1
ATOM 720 O O . ASN A 1 90 ? -0.716 -5.693 -3.124 1.00 70.25 90 ASN A O 1
ATOM 724 N N . SER A 1 91 ? -0.520 -3.501 -3.565 1.00 70.94 91 SER A N 1
ATOM 725 C CA . SER A 1 91 ? -1.904 -3.255 -3.987 1.00 70.94 91 SER A CA 1
ATOM 726 C C . SER A 1 91 ? -2.041 -3.157 -5.509 1.00 70.94 91 SER A C 1
ATOM 728 O O . SER A 1 91 ? -3.149 -3.212 -6.029 1.00 70.94 91 SER A O 1
ATOM 730 N N . LEU A 1 92 ? -0.926 -2.977 -6.222 1.00 69.31 92 LEU A N 1
ATOM 731 C CA . LEU A 1 92 ? -0.882 -2.810 -7.670 1.00 69.31 92 LEU A CA 1
ATOM 732 C C . LEU A 1 92 ? -0.451 -4.112 -8.341 1.00 69.31 92 LEU A C 1
ATOM 734 O O . LEU A 1 92 ? 0.730 -4.461 -8.333 1.00 69.31 92 LEU A O 1
ATOM 738 N N . MET A 1 93 ? -1.391 -4.793 -9.000 1.00 65.81 93 MET A N 1
ATOM 739 C CA . MET A 1 93 ? -1.091 -6.009 -9.770 1.00 65.81 93 MET A CA 1
ATOM 740 C C . MET A 1 93 ? -0.023 -5.790 -10.852 1.00 65.81 93 MET A C 1
ATOM 742 O O . MET A 1 93 ? 0.774 -6.682 -11.130 1.00 65.81 93 MET A O 1
ATOM 746 N N . TYR A 1 94 ? 0.044 -4.587 -11.423 1.00 67.19 94 TYR A N 1
ATOM 747 C CA . TYR A 1 94 ? 0.963 -4.256 -12.515 1.00 67.19 94 TYR A CA 1
ATOM 748 C C . TYR A 1 94 ? 2.319 -3.711 -12.053 1.00 67.19 94 TYR A C 1
ATOM 750 O O . TYR A 1 94 ? 3.139 -3.327 -12.887 1.00 67.19 94 TYR A O 1
ATOM 758 N N . TYR A 1 95 ? 2.609 -3.707 -10.747 1.00 70.38 95 TYR A N 1
ATOM 759 C CA . TYR A 1 95 ? 3.866 -3.141 -10.252 1.00 70.38 95 TYR A CA 1
ATOM 760 C C . TYR A 1 95 ? 5.102 -3.925 -10.726 1.00 70.38 95 TYR A C 1
ATOM 762 O O . TYR A 1 95 ? 6.132 -3.329 -11.037 1.00 70.38 95 TYR A O 1
ATOM 770 N N . SER A 1 96 ? 5.013 -5.260 -10.805 1.00 70.88 96 SER A N 1
ATOM 771 C CA . SER A 1 96 ? 6.125 -6.097 -11.284 1.00 70.88 96 SER A CA 1
ATOM 772 C C . SER A 1 96 ? 6.408 -5.882 -12.781 1.00 70.88 96 SER A C 1
ATOM 774 O O . SER A 1 96 ? 7.567 -5.636 -13.119 1.00 70.88 96 SER A O 1
ATOM 776 N N . PRO A 1 97 ? 5.398 -5.883 -13.677 1.00 70.69 97 PRO A N 1
ATOM 777 C CA . PRO A 1 97 ? 5.581 -5.457 -15.067 1.00 70.69 97 PRO A CA 1
ATOM 778 C C . PRO A 1 97 ? 6.186 -4.054 -15.219 1.00 70.69 97 PRO A C 1
ATOM 780 O O . PRO A 1 97 ? 7.145 -3.895 -15.973 1.00 70.69 97 PRO A O 1
ATOM 783 N N . LEU A 1 98 ? 5.697 -3.066 -14.458 1.00 72.62 98 LEU A N 1
ATOM 784 C CA . LEU A 1 98 ? 6.210 -1.689 -14.479 1.00 72.62 98 LEU A CA 1
ATOM 785 C C . LEU A 1 98 ? 7.702 -1.635 -14.107 1.00 72.62 98 LEU A C 1
ATOM 787 O O . LEU A 1 98 ? 8.507 -0.990 -14.779 1.00 72.62 98 LEU A O 1
ATOM 791 N N . HIS A 1 99 ? 8.095 -2.367 -13.059 1.00 77.81 99 HIS A N 1
ATOM 792 C CA . HIS A 1 99 ? 9.497 -2.490 -12.654 1.00 77.81 99 HIS A CA 1
ATOM 793 C C . HIS A 1 99 ? 10.353 -3.177 -13.737 1.00 77.81 99 HIS A C 1
ATOM 795 O O . HIS A 1 99 ? 11.513 -2.812 -13.938 1.00 77.81 99 HIS A O 1
ATOM 801 N N . GLY A 1 100 ? 9.803 -4.172 -14.440 1.00 76.75 100 GLY A N 1
ATOM 802 C CA . GLY A 1 100 ? 10.471 -4.850 -15.554 1.00 76.75 100 GLY A CA 1
ATOM 803 C C . GLY A 1 100 ? 10.728 -3.921 -16.742 1.00 76.75 100 GLY A C 1
ATOM 804 O O . GLY A 1 100 ? 11.859 -3.844 -17.222 1.00 76.75 100 GLY A O 1
ATOM 805 N N . GLN A 1 101 ? 9.711 -3.163 -17.163 1.00 74.25 101 GLN A N 1
ATOM 806 C CA . GLN A 1 101 ? 9.819 -2.164 -18.236 1.00 74.25 101 GLN A CA 1
ATOM 807 C C . GLN A 1 101 ? 10.873 -1.104 -17.911 1.00 74.25 101 GLN A C 1
ATOM 809 O O . GLN A 1 101 ? 11.746 -0.822 -18.733 1.00 74.25 101 GLN A O 1
ATOM 814 N N . LEU A 1 102 ? 10.865 -0.589 -16.679 1.00 75.62 102 LEU A N 1
ATOM 815 C CA . LEU A 1 102 ? 11.886 0.348 -16.220 1.00 75.62 102 LEU A CA 1
ATOM 816 C C . LEU A 1 102 ? 13.292 -0.270 -16.271 1.00 75.62 102 LEU A C 1
ATOM 818 O O . LEU A 1 102 ? 14.243 0.398 -16.672 1.00 75.62 102 LEU A O 1
ATOM 822 N N . GLY A 1 103 ? 13.431 -1.550 -15.919 1.00 77.38 103 GLY A N 1
ATOM 823 C CA . GLY A 1 103 ? 14.690 -2.284 -16.041 1.00 77.38 103 GLY A CA 1
ATOM 824 C C . GLY A 1 103 ? 15.222 -2.323 -17.476 1.00 77.38 103 GLY A C 1
ATOM 825 O O . GLY A 1 103 ? 16.391 -2.010 -17.694 1.00 77.38 103 GLY A O 1
ATOM 826 N N . VAL A 1 104 ? 14.367 -2.642 -18.454 1.00 78.88 104 VAL A N 1
ATOM 827 C CA . VAL A 1 104 ? 14.730 -2.670 -19.885 1.00 78.88 104 VAL A CA 1
ATOM 828 C C . VAL A 1 104 ? 15.200 -1.295 -20.354 1.00 78.88 104 VAL A C 1
ATOM 830 O O . VAL A 1 104 ? 16.268 -1.171 -20.955 1.00 78.88 104 VAL A O 1
ATOM 833 N N . VAL A 1 105 ? 14.450 -0.248 -20.016 1.00 75.56 105 VAL A N 1
ATOM 834 C CA . VAL A 1 105 ? 14.782 1.129 -20.392 1.00 75.56 105 VAL A CA 1
ATOM 835 C C . VAL A 1 105 ? 16.105 1.580 -19.756 1.00 75.56 105 VAL A C 1
ATOM 837 O O . VAL A 1 105 ? 16.954 2.166 -20.429 1.00 75.56 105 VAL A O 1
ATOM 840 N N . LEU A 1 106 ? 16.343 1.255 -18.482 1.00 74.00 106 LEU A N 1
ATOM 841 C CA . LEU A 1 106 ? 17.590 1.597 -17.787 1.00 74.00 106 LEU A CA 1
ATOM 842 C C . LEU A 1 106 ? 18.814 0.819 -18.299 1.00 74.00 106 LEU A C 1
ATOM 844 O O . LEU A 1 106 ? 19.931 1.328 -18.179 1.00 74.00 106 LEU A O 1
ATOM 848 N N . ILE A 1 107 ? 18.637 -0.378 -18.869 1.00 77.06 107 ILE A N 1
ATOM 849 C CA . ILE A 1 107 ? 19.721 -1.116 -19.545 1.00 77.06 107 ILE A CA 1
ATOM 850 C C . ILE A 1 107 ? 20.168 -0.368 -20.806 1.00 77.06 107 ILE A C 1
ATOM 852 O O . ILE A 1 107 ? 21.368 -0.249 -21.045 1.00 77.06 107 ILE A O 1
ATOM 856 N N . VAL A 1 108 ? 19.221 0.165 -21.584 1.00 68.44 108 VAL A N 1
ATOM 857 C CA . VAL A 1 108 ? 19.499 0.878 -22.843 1.00 68.44 108 VAL A CA 1
ATOM 858 C C . VAL A 1 108 ? 20.092 2.266 -22.590 1.00 68.44 108 VAL A C 1
ATOM 860 O O . VAL A 1 108 ? 21.043 2.673 -23.252 1.00 68.44 108 VAL A O 1
ATOM 863 N N . VAL A 1 109 ? 19.535 2.998 -21.626 1.00 66.00 109 VAL A N 1
ATOM 864 C CA . VAL A 1 109 ? 19.848 4.418 -21.400 1.00 66.00 109 VAL A CA 1
ATOM 865 C C . VAL A 1 109 ? 20.978 4.620 -20.374 1.00 66.00 109 VAL A C 1
ATOM 867 O O . VAL A 1 109 ? 21.581 5.692 -20.287 1.00 66.00 109 VAL A O 1
ATOM 870 N N . GLY A 1 110 ? 21.306 3.580 -19.603 1.00 61.34 110 GLY A N 1
ATOM 871 C CA . GLY A 1 110 ? 22.218 3.652 -18.466 1.00 61.34 110 GLY A CA 1
ATOM 872 C C . GLY A 1 110 ? 21.564 4.270 -17.221 1.00 61.34 110 GLY A C 1
ATOM 873 O O . GLY A 1 110 ? 20.545 4.954 -17.279 1.00 61.34 110 GLY A O 1
ATOM 874 N N . ARG A 1 111 ? 22.169 4.055 -16.044 1.00 58.44 111 ARG A N 1
ATOM 875 C CA . ARG A 1 111 ? 21.629 4.480 -14.729 1.00 58.44 111 ARG A CA 1
ATOM 876 C C . ARG A 1 111 ? 21.638 6.000 -14.475 1.00 58.44 111 ARG A C 1
ATOM 878 O O . ARG A 1 111 ? 21.330 6.438 -13.366 1.00 58.44 111 ARG A O 1
ATOM 885 N N . THR A 1 112 ? 22.013 6.818 -15.454 1.00 56.25 112 THR A N 1
ATOM 886 C CA . THR A 1 112 ? 22.247 8.254 -15.256 1.00 56.25 112 THR A CA 1
ATOM 887 C C . THR A 1 112 ? 21.017 9.063 -15.672 1.00 56.25 112 THR A C 1
ATOM 889 O O . THR A 1 112 ? 20.717 9.163 -16.859 1.00 56.25 112 THR A O 1
ATOM 892 N N . LYS A 1 113 ? 20.361 9.726 -14.702 1.00 53.00 113 LYS A N 1
ATOM 893 C CA . LYS A 1 113 ? 19.126 10.544 -14.848 1.00 53.00 113 LYS A CA 1
ATOM 894 C C . LYS A 1 113 ? 19.090 11.529 -16.030 1.00 53.00 113 LYS A C 1
ATOM 896 O O . LYS A 1 113 ? 18.020 11.972 -16.431 1.00 53.00 113 LYS A O 1
ATOM 901 N N . ARG A 1 114 ? 20.250 11.923 -16.560 1.00 52.72 114 ARG A N 1
ATOM 902 C CA . ARG A 1 114 ? 20.377 12.911 -17.640 1.00 52.72 114 ARG A CA 1
ATOM 903 C C . ARG A 1 114 ? 20.126 12.321 -19.034 1.00 52.72 114 ARG A C 1
ATOM 905 O O . ARG A 1 114 ? 19.777 13.072 -19.934 1.00 52.72 114 ARG A O 1
ATOM 912 N N . LEU A 1 115 ? 20.281 11.006 -19.204 1.00 52.28 115 LEU A N 1
ATOM 913 C CA . LEU A 1 115 ? 20.061 10.307 -20.478 1.00 52.28 115 LEU A CA 1
ATOM 914 C C . LEU A 1 115 ? 18.601 9.829 -20.635 1.00 52.28 115 LEU A C 1
ATOM 916 O O . LEU A 1 115 ? 18.121 9.662 -21.749 1.00 52.28 115 LEU A O 1
ATOM 920 N N . THR A 1 116 ? 17.866 9.677 -19.528 1.00 52.53 116 THR A N 1
ATOM 921 C CA . THR A 1 116 ? 16.468 9.198 -19.475 1.00 52.53 116 THR A CA 1
ATOM 922 C C . THR A 1 116 ? 15.414 10.253 -19.812 1.00 52.53 116 THR A C 1
ATOM 924 O O . THR A 1 116 ? 14.258 9.910 -20.025 1.00 52.53 116 THR A O 1
ATOM 927 N N . ALA A 1 117 ? 15.780 11.533 -19.891 1.00 55.53 117 ALA A N 1
ATOM 928 C CA . ALA A 1 117 ? 14.822 12.627 -20.082 1.00 55.53 117 ALA A CA 1
ATOM 929 C C . ALA A 1 117 ? 14.181 12.693 -21.488 1.00 55.53 117 ALA A C 1
ATOM 931 O O . ALA A 1 117 ? 13.256 13.470 -21.681 1.00 55.53 117 ALA A O 1
ATOM 932 N N . GLY A 1 118 ? 14.652 11.902 -22.463 1.00 53.62 118 GLY A N 1
ATOM 933 C CA . GLY A 1 118 ? 14.127 11.914 -23.839 1.00 53.62 118 GLY A CA 1
ATOM 934 C C . GLY A 1 118 ? 14.033 10.545 -24.515 1.00 53.62 118 GLY A C 1
ATOM 935 O O . GLY A 1 118 ? 13.756 10.477 -25.708 1.00 53.62 118 GLY A O 1
ATOM 936 N N . ALA A 1 119 ? 14.285 9.455 -23.785 1.00 58.47 119 ALA A N 1
ATOM 937 C CA . ALA A 1 119 ? 14.118 8.113 -24.328 1.00 58.47 119 ALA A CA 1
ATOM 938 C C . ALA A 1 119 ? 12.624 7.777 -24.353 1.00 58.47 119 ALA A C 1
ATOM 940 O O . ALA A 1 119 ? 12.010 7.666 -23.288 1.00 58.47 119 ALA A O 1
ATOM 941 N N . ALA A 1 120 ? 12.068 7.663 -25.560 1.00 59.41 120 ALA A N 1
ATOM 942 C CA . ALA A 1 120 ? 10.680 7.280 -25.772 1.00 59.41 120 ALA A CA 1
ATOM 943 C C . ALA A 1 120 ? 10.413 5.896 -25.173 1.00 59.41 120 ALA A C 1
ATOM 945 O O . ALA A 1 120 ? 11.243 4.989 -25.289 1.00 59.41 120 ALA A O 1
ATOM 946 N N . ASN A 1 121 ? 9.260 5.754 -24.531 1.00 64.00 121 ASN A N 1
ATOM 947 C CA . ASN A 1 121 ? 8.801 4.495 -23.97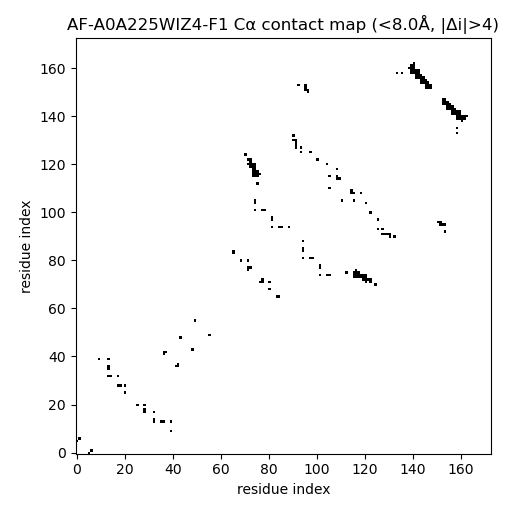4 1.00 64.00 121 ASN A CA 1
ATOM 948 C C . ASN A 1 121 ? 7.465 4.104 -24.612 1.00 64.00 121 ASN A C 1
ATOM 950 O O . ASN A 1 121 ? 6.495 4.851 -24.511 1.00 64.00 121 ASN A O 1
ATOM 954 N N . ASP A 1 122 ? 7.408 2.922 -25.224 1.00 57.72 122 ASP A N 1
ATOM 955 C CA . ASP A 1 122 ? 6.158 2.305 -25.685 1.00 57.72 122 ASP A CA 1
ATOM 956 C C . ASP A 1 122 ? 5.478 1.604 -24.499 1.00 57.72 122 ASP A C 1
ATOM 958 O O . ASP A 1 122 ? 5.397 0.374 -24.419 1.00 57.72 122 ASP A O 1
ATOM 962 N N . THR A 1 123 ? 5.035 2.380 -23.508 1.00 55.62 123 THR A N 1
ATOM 963 C CA . THR A 1 123 ? 4.269 1.831 -22.384 1.00 55.62 123 THR A CA 1
ATOM 964 C C . THR A 1 123 ? 2.800 1.693 -22.747 1.00 55.62 123 THR A C 1
ATOM 966 O O . THR A 1 123 ? 2.111 2.666 -23.028 1.00 55.62 123 THR A O 1
ATOM 969 N N . GLN A 1 124 ? 2.317 0.454 -22.708 1.00 54.56 124 GLN A N 1
ATOM 970 C CA . GLN A 1 124 ? 0.900 0.117 -22.779 1.00 54.56 124 GLN A CA 1
ATOM 971 C C . GLN A 1 124 ? 0.203 0.545 -21.474 1.00 54.56 124 GLN A C 1
ATOM 973 O O . GLN A 1 124 ? 0.792 0.369 -20.409 1.00 54.56 124 GLN A O 1
ATOM 978 N N . ASP A 1 125 ? -1.022 1.082 -21.560 1.00 51.62 125 ASP A N 1
ATOM 979 C CA . ASP A 1 125 ? -1.824 1.623 -20.446 1.00 51.62 125 ASP A CA 1
ATOM 980 C C . ASP A 1 125 ? -1.728 0.799 -19.147 1.00 51.62 125 ASP A C 1
ATOM 982 O O . ASP A 1 125 ? -2.466 -0.166 -18.931 1.00 51.62 125 ASP A O 1
ATOM 986 N N . THR A 1 126 ? -0.870 1.221 -18.218 1.00 53.41 126 THR A N 1
ATOM 987 C CA . THR A 1 126 ? -0.853 0.725 -16.83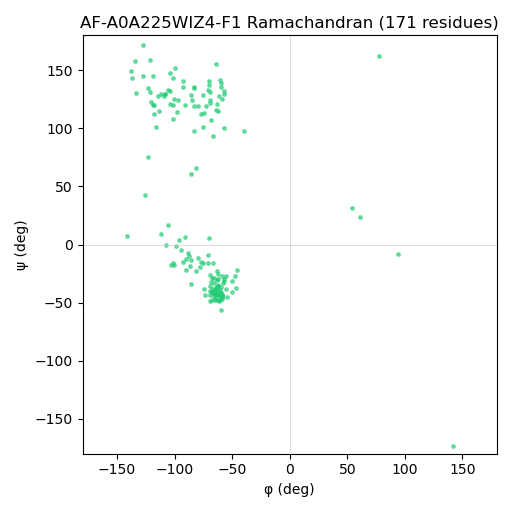7 1.00 53.41 126 THR A CA 1
ATOM 988 C C . THR A 1 126 ? -1.853 1.521 -16.011 1.00 53.41 126 THR A C 1
ATOM 990 O O . THR A 1 126 ? -1.501 2.210 -15.055 1.00 53.41 126 THR A O 1
ATOM 993 N N . SER A 1 127 ? -3.128 1.464 -16.398 1.00 49.81 127 SER A N 1
ATOM 994 C CA . SER A 1 127 ? -4.195 2.064 -15.601 1.00 49.81 127 SER A CA 1
ATOM 995 C C . SER A 1 127 ? -4.282 1.334 -14.256 1.00 49.81 127 SER A C 1
ATOM 997 O O . SER A 1 127 ? -4.540 0.130 -14.172 1.00 49.81 127 SER A O 1
ATOM 999 N N . ALA A 1 128 ? -3.997 2.059 -13.173 1.00 53.16 128 ALA A N 1
ATOM 1000 C CA . ALA A 1 128 ? -4.116 1.546 -11.818 1.00 53.16 128 ALA A CA 1
ATOM 1001 C C . ALA A 1 128 ? -5.601 1.294 -11.502 1.00 53.16 128 ALA A C 1
ATOM 1003 O O . ALA A 1 128 ? -6.328 2.194 -11.079 1.00 53.16 128 ALA A O 1
ATOM 1004 N N . SER A 1 129 ? -6.064 0.064 -11.734 1.00 53.75 129 SER A N 1
ATOM 1005 C CA . SER A 1 129 ? -7.363 -0.388 -11.241 1.00 53.75 129 SER A CA 1
ATOM 1006 C C . SER A 1 129 ? -7.286 -0.521 -9.724 1.00 53.75 129 SER A C 1
ATOM 1008 O O . SER A 1 129 ? -6.463 -1.279 -9.207 1.00 53.75 129 SER A O 1
ATOM 1010 N N . GLU A 1 130 ? -8.145 0.203 -9.007 1.00 57.97 130 GLU A N 1
ATOM 1011 C CA . GLU A 1 130 ? -8.229 0.109 -7.550 1.00 57.97 130 GLU A CA 1
ATOM 1012 C C . GLU A 1 130 ? -8.627 -1.314 -7.145 1.00 57.97 130 GLU A C 1
ATOM 1014 O O . GLU A 1 130 ? -9.619 -1.862 -7.629 1.00 57.97 130 GLU A O 1
ATOM 1019 N N . GLN A 1 131 ? -7.853 -1.921 -6.246 1.00 65.44 131 GLN A N 1
ATOM 1020 C CA . GLN A 1 131 ? -8.205 -3.192 -5.623 1.00 65.44 131 GLN A CA 1
ATOM 1021 C C . GLN A 1 131 ? -8.491 -2.979 -4.145 1.00 65.44 131 GLN A C 1
ATOM 1023 O O . GLN A 1 131 ? -7.703 -2.380 -3.410 1.00 65.44 131 GLN A O 1
ATOM 1028 N N . THR A 1 132 ? -9.638 -3.489 -3.698 1.00 70.38 132 THR A N 1
ATOM 1029 C CA . THR A 1 132 ? -9.994 -3.464 -2.279 1.00 70.38 132 THR A CA 1
ATOM 1030 C C . THR A 1 132 ? -9.163 -4.508 -1.545 1.00 70.38 132 THR A C 1
ATOM 1032 O O . THR A 1 132 ? -9.337 -5.708 -1.746 1.00 70.38 132 THR A O 1
ATOM 1035 N N . LEU A 1 133 ? -8.272 -4.051 -0.667 1.00 71.00 133 LEU A N 1
ATOM 1036 C CA . LEU A 1 133 ? -7.533 -4.922 0.239 1.00 71.00 133 LEU A CA 1
ATOM 1037 C C . LEU A 1 133 ? -8.268 -5.047 1.572 1.00 71.00 133 LEU A C 1
ATOM 1039 O O . LEU A 1 133 ? -8.714 -4.060 2.159 1.00 71.00 133 LEU A O 1
ATOM 1043 N N . HIS A 1 134 ? -8.353 -6.275 2.074 1.00 71.06 134 HIS A N 1
ATOM 1044 C CA . HIS A 1 134 ? -8.919 -6.565 3.384 1.00 71.06 134 HIS A CA 1
ATOM 1045 C C . HIS A 1 134 ? -7.816 -6.809 4.410 1.00 71.06 134 HIS A C 1
ATOM 1047 O O . HIS A 1 134 ? -6.805 -7.448 4.118 1.00 71.06 134 HIS A O 1
ATOM 1053 N N . TYR A 1 135 ? -8.039 -6.356 5.645 1.00 72.25 135 TYR A N 1
ATOM 1054 C CA . TYR A 1 135 ? -7.176 -6.739 6.756 1.00 72.25 135 TYR A CA 1
ATOM 1055 C C . TYR A 1 135 ? -7.197 -8.265 6.956 1.00 72.25 135 TYR A C 1
ATOM 1057 O O . TYR A 1 135 ? -8.263 -8.879 6.830 1.00 72.25 135 TYR A O 1
ATOM 1065 N N . PRO A 1 136 ? -6.045 -8.880 7.281 1.00 71.75 136 PRO A N 1
ATOM 1066 C CA . PRO A 1 136 ? -5.981 -10.289 7.644 1.00 71.75 136 PRO A CA 1
ATOM 1067 C C . PRO A 1 136 ? -6.862 -10.570 8.856 1.00 71.75 136 PRO A C 1
ATOM 1069 O O . PRO A 1 136 ? -6.740 -9.919 9.892 1.00 71.75 136 PRO A O 1
ATOM 1072 N N . SER A 1 137 ? -7.766 -11.536 8.697 1.00 74.25 137 SER A N 1
ATOM 1073 C CA . SER A 1 137 ? -8.586 -12.082 9.777 1.00 74.25 137 SER A CA 1
ATOM 1074 C C . SER A 1 137 ? -8.032 -13.444 10.186 1.00 74.25 137 SER A C 1
ATOM 1076 O O . SER A 1 137 ? -7.500 -14.175 9.357 1.00 74.25 137 SER A O 1
ATOM 1078 N N . GLN A 1 138 ? -8.161 -13.793 11.464 1.00 74.56 138 GLN A N 1
ATOM 1079 C CA . GLN A 1 138 ? -7.760 -15.109 11.972 1.00 74.56 138 GLN A CA 1
ATOM 1080 C C . GLN A 1 138 ? -8.775 -16.211 11.621 1.00 74.56 138 GLN A C 1
ATOM 1082 O O . GLN A 1 138 ? -8.458 -17.389 11.714 1.00 74.56 138 GLN A O 1
ATOM 1087 N N . GLU A 1 139 ? -9.983 -15.833 11.198 1.00 78.06 139 GLU A N 1
ATOM 1088 C CA . GLU A 1 139 ? -11.105 -16.749 10.938 1.00 78.06 139 GLU A CA 1
ATOM 1089 C C . GLU A 1 139 ? -11.231 -17.155 9.460 1.00 78.06 139 GLU A C 1
ATOM 1091 O O . GLU A 1 139 ? -12.188 -17.819 9.070 1.00 78.06 139 GLU A O 1
ATOM 1096 N N . VAL A 1 140 ? -10.301 -16.719 8.606 1.00 79.69 140 VAL A N 1
ATOM 1097 C CA . VAL A 1 140 ? -10.355 -16.942 7.155 1.00 79.69 140 VAL A CA 1
ATOM 1098 C C . VAL A 1 140 ? -9.154 -17.747 6.690 1.00 79.69 140 VAL A C 1
ATOM 1100 O O . VAL A 1 140 ? -8.044 -17.580 7.194 1.00 79.69 140 VAL A O 1
ATOM 1103 N N . LYS A 1 141 ? -9.361 -18.605 5.690 1.00 80.12 141 LYS A N 1
ATOM 1104 C CA . LYS A 1 141 ? -8.254 -19.290 5.026 1.00 80.12 141 LYS A CA 1
ATOM 1105 C C . LYS A 1 141 ? -7.552 -18.294 4.108 1.00 80.12 141 LYS A C 1
ATOM 1107 O O . LYS A 1 141 ? -8.197 -17.617 3.305 1.00 80.12 141 LYS A O 1
ATOM 1112 N N . ILE A 1 142 ? -6.234 -18.205 4.239 1.00 81.38 142 ILE A N 1
ATOM 1113 C CA . ILE A 1 142 ? -5.391 -17.436 3.326 1.00 81.38 142 ILE A CA 1
ATOM 1114 C C . ILE A 1 142 ? -5.071 -18.340 2.140 1.00 81.38 142 ILE A C 1
ATOM 1116 O O . ILE A 1 142 ? -4.553 -19.440 2.325 1.00 81.38 142 ILE A O 1
ATOM 1120 N N . VAL A 1 143 ? -5.391 -17.876 0.936 1.00 81.12 143 VAL A N 1
ATOM 1121 C CA . VAL A 1 143 ? -5.111 -18.587 -0.312 1.00 81.12 143 VAL A CA 1
ATOM 11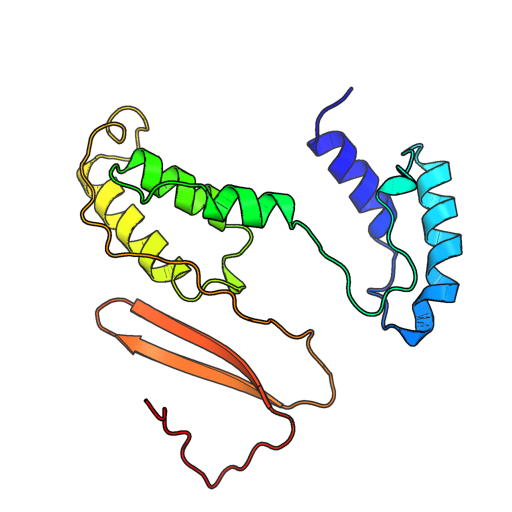22 C C . VAL A 1 143 ? -4.096 -17.780 -1.108 1.00 81.12 143 VAL A C 1
ATOM 1124 O O . VAL A 1 143 ? -4.285 -16.583 -1.334 1.00 81.12 143 VAL A O 1
ATOM 1127 N N . LEU A 1 144 ? -3.022 -18.450 -1.520 1.00 80.88 144 LEU A N 1
ATOM 1128 C CA . LEU A 1 144 ? -2.035 -17.926 -2.454 1.00 80.88 144 LEU A CA 1
ATOM 1129 C C . LEU A 1 144 ? -2.307 -18.536 -3.827 1.00 80.88 144 LEU A C 1
ATOM 1131 O O . LEU A 1 144 ? -2.255 -19.754 -3.986 1.00 80.88 144 LEU A O 1
ATOM 1135 N N . MET A 1 145 ? -2.580 -17.685 -4.806 1.00 80.62 145 MET A N 1
ATOM 1136 C CA . MET A 1 145 ? -2.660 -18.058 -6.213 1.00 80.62 145 MET A CA 1
ATOM 1137 C C . MET A 1 145 ? -1.440 -17.476 -6.918 1.00 80.62 145 MET A C 1
ATOM 1139 O O . MET A 1 145 ? -1.132 -16.295 -6.755 1.00 80.62 145 MET A O 1
ATOM 1143 N N . SER A 1 146 ? -0.733 -18.304 -7.676 1.00 80.81 146 SER A N 1
ATOM 1144 C CA . SER A 1 146 ? 0.429 -17.891 -8.456 1.00 80.81 146 SER A CA 1
ATOM 1145 C C . SER A 1 146 ? 0.212 -18.227 -9.918 1.00 80.81 146 SER A C 1
ATOM 1147 O O . SER A 1 146 ? -0.183 -19.351 -10.226 1.00 80.81 146 SER A O 1
ATOM 1149 N N . ASP A 1 147 ? 0.534 -17.283 -10.789 1.00 81.25 147 ASP A N 1
ATOM 1150 C CA . ASP A 1 147 ? 0.607 -17.501 -12.228 1.00 81.25 147 ASP A CA 1
ATOM 1151 C C . ASP A 1 147 ? 1.963 -17.013 -12.745 1.00 81.25 147 ASP A C 1
ATOM 1153 O O . ASP A 1 147 ? 2.533 -16.050 -12.221 1.00 81.25 147 ASP A O 1
ATOM 1157 N N . ALA A 1 148 ? 2.511 -17.699 -13.739 1.00 81.56 148 ALA A N 1
ATOM 1158 C CA . ALA A 1 148 ? 3.813 -17.389 -14.308 1.00 81.56 148 ALA A CA 1
ATOM 1159 C C . ALA A 1 148 ? 3.728 -17.406 -15.833 1.00 81.56 148 ALA A C 1
ATOM 1161 O O . ALA A 1 148 ? 3.258 -18.364 -16.440 1.00 81.56 148 ALA A O 1
ATOM 1162 N N . SER A 1 149 ? 4.240 -16.343 -16.441 1.00 81.75 149 SER A N 1
ATOM 1163 C CA . SER A 1 149 ? 4.354 -16.178 -17.887 1.00 81.75 149 SER A CA 1
ATOM 1164 C C . SER A 1 149 ? 5.788 -15.820 -18.272 1.00 81.75 149 SER A C 1
ATOM 1166 O O . SER A 1 149 ? 6.626 -15.507 -17.422 1.00 81.75 149 SER A O 1
ATOM 1168 N N . ASP A 1 150 ? 6.053 -15.804 -19.574 1.00 71.06 150 ASP A N 1
ATOM 1169 C CA . ASP A 1 150 ? 7.270 -15.250 -20.173 1.00 71.06 150 ASP A CA 1
ATOM 1170 C C . ASP A 1 150 ? 7.524 -13.782 -19.777 1.00 71.06 150 ASP A C 1
ATOM 1172 O O . ASP A 1 150 ? 8.672 -13.342 -19.718 1.00 71.06 150 ASP A O 1
ATOM 1176 N N . ARG A 1 151 ? 6.463 -13.033 -19.452 1.00 64.19 151 ARG A N 1
ATOM 1177 C CA . ARG A 1 151 ? 6.525 -11.625 -19.027 1.00 64.19 151 ARG A CA 1
ATOM 1178 C C . ARG A 1 151 ? 6.737 -11.434 -17.524 1.00 64.19 151 ARG A C 1
ATOM 1180 O O . ARG A 1 151 ? 6.984 -10.307 -17.093 1.00 64.19 151 ARG A O 1
ATOM 1187 N N . GLY A 1 152 ? 6.640 -12.493 -16.719 1.00 65.31 152 GLY A N 1
ATOM 1188 C CA . GLY A 1 152 ? 6.878 -12.436 -15.276 1.00 65.31 152 GLY A CA 1
ATOM 1189 C C . GLY A 1 152 ? 5.940 -13.305 -14.440 1.00 65.31 152 GLY A C 1
ATOM 1190 O O . GLY A 1 152 ? 5.136 -14.077 -14.959 1.00 65.31 152 GLY A O 1
ATOM 1191 N N . VAL A 1 153 ? 6.057 -13.156 -13.118 1.00 70.06 153 VAL A N 1
ATOM 1192 C CA . VAL A 1 153 ? 5.280 -13.899 -12.116 1.00 70.06 153 VAL A CA 1
ATOM 1193 C C . VAL A 1 153 ? 4.257 -12.971 -11.463 1.00 70.06 153 VAL A C 1
ATOM 1195 O O . VAL A 1 153 ? 4.608 -11.888 -10.992 1.00 70.06 153 VAL A O 1
ATOM 1198 N N . GLY A 1 154 ? 3.003 -13.411 -11.415 1.00 69.06 154 GLY A N 1
ATOM 1199 C CA . GLY A 1 154 ? 1.916 -12.788 -10.670 1.00 69.06 154 GLY A CA 1
ATOM 1200 C C . GLY A 1 154 ? 1.590 -13.596 -9.417 1.00 69.06 154 GLY A C 1
ATOM 1201 O O . GLY A 1 154 ? 1.457 -14.817 -9.472 1.00 69.06 154 GLY A O 1
ATOM 1202 N N . LEU A 1 155 ? 1.450 -12.915 -8.280 1.00 75.06 155 LEU A N 1
ATOM 1203 C CA . LEU A 1 155 ? 0.987 -13.513 -7.029 1.00 75.06 155 LEU A CA 1
ATOM 1204 C C . LEU A 1 155 ? -0.266 -12.777 -6.561 1.00 75.06 155 LEU A C 1
ATOM 1206 O O . LEU A 1 155 ? -0.267 -11.550 -6.469 1.00 75.06 155 LEU A O 1
ATOM 1210 N N . LEU A 1 156 ? -1.307 -13.528 -6.220 1.00 79.06 156 LEU A N 1
ATOM 1211 C CA . LEU A 1 156 ? -2.517 -13.030 -5.580 1.00 79.06 156 LEU A CA 1
ATOM 1212 C C . LEU A 1 156 ? -2.662 -13.702 -4.215 1.00 79.06 156 LEU A C 1
ATOM 1214 O O . LEU A 1 156 ? -2.787 -14.921 -4.117 1.00 79.06 156 LEU A O 1
ATOM 1218 N N . VAL A 1 157 ? -2.676 -12.891 -3.159 1.00 79.75 157 VAL A N 1
ATOM 1219 C CA . VAL A 1 157 ? -2.989 -13.336 -1.797 1.00 79.75 157 VAL A CA 1
ATOM 1220 C C . VAL A 1 157 ? -4.399 -12.873 -1.467 1.00 79.75 157 VAL A C 1
ATOM 1222 O O . VAL A 1 157 ? -4.677 -11.675 -1.491 1.00 79.75 157 VAL A O 1
ATOM 1225 N N . THR A 1 158 ? -5.291 -13.810 -1.161 1.00 82.81 158 THR A N 1
ATOM 1226 C CA . THR A 1 158 ? -6.696 -13.507 -0.867 1.00 82.81 158 THR A CA 1
ATOM 1227 C C . THR A 1 158 ? -7.201 -14.245 0.371 1.00 82.81 158 THR A C 1
ATOM 1229 O O . THR A 1 158 ? -6.646 -15.265 0.786 1.00 82.81 158 THR A O 1
ATOM 1232 N N . HIS A 1 159 ? -8.264 -13.716 0.975 1.00 84.81 159 HIS A N 1
ATOM 1233 C CA . HIS A 1 159 ? -8.963 -14.341 2.092 1.00 84.81 159 HIS A CA 1
ATOM 1234 C C . HIS A 1 159 ? -10.229 -15.027 1.596 1.00 84.81 159 HIS A C 1
ATOM 1236 O O . HIS A 1 159 ? -11.110 -14.380 1.028 1.00 84.81 159 HIS A O 1
ATOM 1242 N N . VAL A 1 160 ? -10.365 -16.318 1.889 1.00 80.75 160 VAL A N 1
ATOM 1243 C CA . VAL A 1 160 ? -11.563 -17.093 1.562 1.00 80.75 160 VAL A CA 1
ATOM 1244 C C . VAL A 1 160 ? -12.185 -17.615 2.853 1.00 80.75 160 VAL A C 1
ATOM 1246 O O . VAL A 1 160 ? -11.556 -18.349 3.613 1.00 80.75 160 VAL A O 1
ATOM 1249 N N . ARG A 1 161 ? -13.440 -17.226 3.115 1.00 79.19 161 ARG A N 1
ATOM 1250 C CA . ARG A 1 161 ? -14.196 -17.703 4.288 1.00 79.19 161 ARG A CA 1
ATOM 1251 C C . ARG A 1 161 ? -14.551 -19.186 4.165 1.00 79.19 161 ARG A C 1
ATOM 1253 O O . ARG A 1 161 ? -14.283 -19.953 5.076 1.00 79.19 161 ARG A O 1
ATOM 1260 N N . ASN A 1 162 ? -15.092 -19.586 3.014 1.00 78.69 162 ASN A N 1
ATOM 1261 C CA . ASN A 1 162 ? -15.600 -20.937 2.769 1.00 78.69 162 ASN A CA 1
ATOM 1262 C C . ASN A 1 162 ? -14.889 -21.555 1.560 1.00 78.69 162 ASN A C 1
ATOM 1264 O O . ASN A 1 162 ? -15.438 -21.592 0.463 1.00 78.69 162 ASN A O 1
ATOM 1268 N N . TRP A 1 163 ? -13.638 -21.978 1.743 1.00 78.94 163 TRP A N 1
ATOM 1269 C CA . TRP A 1 163 ? -12.903 -22.682 0.689 1.00 78.94 163 TRP A CA 1
ATOM 1270 C C . TRP A 1 163 ? -13.471 -24.091 0.482 1.00 78.94 163 TRP A C 1
ATOM 1272 O O . TRP A 1 163 ? -13.654 -24.817 1.462 1.00 78.94 163 TRP A O 1
ATOM 1282 N N . VAL A 1 164 ? -13.706 -24.470 -0.776 1.00 78.56 164 VAL A N 1
ATOM 1283 C CA . VAL A 1 164 ? -14.219 -25.787 -1.173 1.00 78.56 164 VAL A CA 1
ATOM 1284 C C . VAL A 1 164 ? -13.168 -26.475 -2.041 1.00 78.56 164 VAL A C 1
ATOM 1286 O O . VAL A 1 164 ? -12.924 -26.047 -3.163 1.00 78.56 164 VAL A O 1
ATOM 1289 N N . ASP A 1 165 ? -12.570 -27.557 -1.539 1.00 73.56 165 ASP A N 1
ATOM 1290 C CA . ASP A 1 165 ? -11.432 -28.233 -2.188 1.00 73.56 165 ASP A CA 1
ATOM 1291 C C . ASP A 1 165 ? -11.776 -28.911 -3.528 1.00 73.56 165 ASP A C 1
ATOM 1293 O O . ASP A 1 165 ? -10.890 -29.247 -4.306 1.00 73.56 165 ASP A O 1
ATOM 1297 N N . VAL A 1 166 ? -13.066 -29.114 -3.810 1.00 73.00 166 VAL A N 1
ATOM 1298 C CA . VAL A 1 166 ? -13.554 -29.933 -4.934 1.00 73.00 166 VAL A CA 1
ATOM 1299 C C . VAL A 1 166 ? -13.962 -29.111 -6.163 1.00 73.00 166 VAL A C 1
ATOM 1301 O O . VAL A 1 166 ? -14.379 -29.681 -7.169 1.00 73.00 166 VAL A O 1
ATOM 1304 N N . VAL A 1 167 ? -13.870 -27.778 -6.100 1.00 71.69 167 VAL A N 1
ATOM 1305 C CA . VAL A 1 167 ? -14.271 -26.884 -7.195 1.00 71.69 167 VAL A CA 1
ATOM 1306 C C . VAL A 1 167 ? -13.037 -26.189 -7.758 1.00 71.69 167 VAL A C 1
ATOM 1308 O O . VAL A 1 167 ? -12.398 -25.386 -7.083 1.00 71.69 167 VAL A O 1
ATOM 1311 N N . SER A 1 168 ? -12.711 -26.476 -9.019 1.00 63.03 168 SER A N 1
ATOM 1312 C CA . SER A 1 168 ? -11.670 -25.757 -9.751 1.00 63.03 168 SER A CA 1
ATOM 1313 C C . SER A 1 168 ? -12.059 -24.286 -9.906 1.00 63.03 168 SER A C 1
ATOM 1315 O O . SER A 1 168 ? -13.093 -23.974 -10.504 1.00 63.03 168 SER A O 1
ATOM 1317 N N . VAL A 1 169 ? -11.222 -23.383 -9.392 1.00 61.97 169 VAL A N 1
ATOM 1318 C CA . VAL A 1 169 ? -11.393 -21.937 -9.569 1.00 61.97 1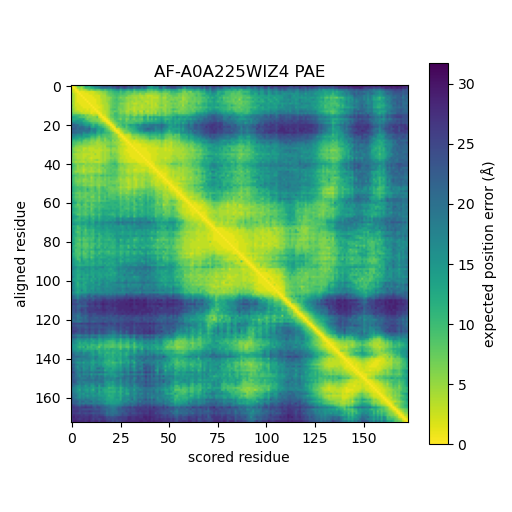69 VAL A CA 1
ATOM 1319 C C . VAL A 1 169 ? -11.155 -21.611 -11.042 1.00 61.97 169 VAL A C 1
ATOM 1321 O O . VAL A 1 169 ? -10.030 -21.677 -11.527 1.00 61.97 169 VAL A O 1
ATOM 1324 N N . THR A 1 170 ? -12.227 -21.301 -11.766 1.00 53.00 170 THR A N 1
ATOM 1325 C CA . THR A 1 170 ? -12.169 -20.861 -13.162 1.00 53.00 170 THR A CA 1
ATOM 1326 C C . THR A 1 170 ? -12.397 -19.358 -13.216 1.00 53.00 170 THR A C 1
ATOM 1328 O O . THR A 1 170 ? -13.303 -18.828 -12.576 1.00 53.00 170 THR A O 1
ATOM 1331 N N . VAL A 1 171 ? -11.544 -18.654 -13.961 1.00 46.28 171 VAL A N 1
ATOM 1332 C CA . VAL A 1 171 ? -11.720 -17.225 -14.223 1.00 46.28 171 VAL A CA 1
ATOM 1333 C C . VAL A 1 171 ? -12.845 -17.087 -15.247 1.00 46.28 171 VAL A C 1
ATOM 1335 O O . VAL A 1 171 ? -12.640 -17.329 -16.435 1.00 46.28 171 VAL A O 1
ATOM 1338 N N . THR A 1 172 ? -14.053 -16.750 -14.797 1.00 36.03 172 THR A N 1
ATOM 1339 C CA . THR A 1 172 ? -15.115 -16.284 -15.698 1.00 36.03 172 THR A CA 1
ATOM 1340 C C . THR A 1 172 ? -14.741 -14.908 -16.227 1.00 36.03 172 THR A C 1
ATOM 1342 O O . THR A 1 172 ? -14.436 -14.004 -15.451 1.00 36.03 172 THR A O 1
ATOM 1345 N N . LYS A 1 173 ? -14.713 -14.817 -17.554 1.00 32.62 173 LYS A N 1
ATOM 1346 C CA . LYS A 1 173 ? -14.334 -13.643 -18.335 1.00 32.62 173 LYS A CA 1
ATOM 1347 C C . LYS A 1 173 ? -15.409 -12.562 -18.297 1.00 32.62 173 LYS A C 1
ATOM 1349 O O . LYS A 1 173 ? -16.601 -12.941 -18.284 1.00 32.62 173 LYS A O 1
#

Secondary structure (DSSP, 8-state):
---HHHHHHHHHHHHTTS----GGGHHHHHHHHHHHHHHH-PPP-GGG---S-SS--SSHHHHHHHHTSPP--BHHHHHHHHHHHGGGTTT-TTHHHHHHHHHHHHHHH-S-TTTTTS-B------------PPPPPTTSEEEEEEEEETTEEEEEEEEESS--TTS------

Mean predicted aligned error: 13.24 Å

pLDDT: mean 71.56, std 10.53, range [32.62, 87.69]

Foldseek 3Di:
DDDPVVVVVLVCVLCVPQDPDDPVCVVVRVVSSVVSCVVSPDDDDPVPDDPPDPDDDDCVVLVVVLVPQDDDFWLLSLVVNLVSCVVCCVFQQCNLLSVVQNVVLCVVQPPDSVSGPDHTGPDDDSPRDGDDDDDDDPQWDWDWDWDADPSGITIDIDTHNDDDPPDDDDDDD

Solvent-accessible surface area (backbone atoms only — not comparable to full-atom values): 11330 Å² total; per-residue (Å²): 142,85,48,72,67,60,54,48,54,56,50,46,68,52,45,74,84,55,73,87,69,56,86,90,50,45,83,72,48,48,63,59,42,55,50,41,34,60,72,75,61,66,81,80,61,68,91,78,60,83,77,96,59,96,71,82,84,76,65,55,70,60,54,53,55,57,73,68,54,74,82,45,52,26,45,44,45,43,50,48,50,52,63,72,46,52,89,40,49,93,59,38,89,60,43,63,53,54,53,50,54,51,49,56,50,37,68,76,50,44,93,48,79,83,54,24,69,73,39,76,42,95,65,73,88,79,73,83,67,89,62,93,81,77,81,91,58,94,85,38,49,78,45,80,48,76,50,77,54,99,84,47,76,49,78,48,80,47,79,37,77,83,80,61,96,87,60,83,90,70,87,82,129